Protein AF-A0A536ZUT6-F1 (afdb_monomer_lite)

pLDDT: mean 82.97, std 18.1, range [35.94, 98.44]

Structure (mmCIF, N/CA/C/O backbone):
data_AF-A0A536ZUT6-F1
#
_entry.id   AF-A0A536ZUT6-F1
#
loop_
_atom_site.group_PDB
_atom_site.id
_atom_site.type_symbol
_atom_site.label_atom_id
_atom_site.label_alt_id
_atom_site.label_comp_id
_atom_site.label_asym_id
_atom_site.label_entity_id
_atom_site.label_seq_id
_atom_site.pdbx_PDB_ins_code
_atom_site.Cartn_x
_atom_site.Cartn_y
_atom_site.Cartn_z
_atom_site.occupancy
_atom_site.B_iso_or_equiv
_atom_site.auth_seq_id
_atom_site.auth_comp_id
_atom_site.auth_asym_id
_atom_site.auth_atom_id
_atom_site.pdbx_PDB_model_num
ATOM 1 N N . MET A 1 1 ? -33.417 29.652 82.026 1.00 40.56 1 MET A N 1
ATOM 2 C CA . MET A 1 1 ? -33.924 29.089 80.755 1.00 40.56 1 MET A CA 1
ATOM 3 C C . MET A 1 1 ? -32.922 29.479 79.679 1.00 40.56 1 MET A C 1
ATOM 5 O O . MET A 1 1 ? -32.843 30.653 79.352 1.00 40.56 1 MET A O 1
ATOM 9 N N . ASN A 1 2 ? -32.072 28.545 79.244 1.00 35.94 2 ASN A N 1
ATOM 10 C CA . ASN A 1 2 ? -30.923 28.836 78.378 1.00 35.94 2 ASN A CA 1
ATOM 11 C C . ASN A 1 2 ? -31.275 28.498 76.923 1.00 35.94 2 ASN A C 1
ATOM 13 O O . ASN A 1 2 ? -31.434 27.325 76.589 1.00 35.94 2 ASN A O 1
ATOM 17 N N . PHE A 1 3 ? -31.395 29.515 76.069 1.00 46.28 3 PHE A N 1
ATOM 18 C CA . PHE A 1 3 ? -31.602 29.349 74.630 1.00 46.28 3 PHE A CA 1
ATOM 19 C C . PHE A 1 3 ? -30.267 29.008 73.953 1.00 46.28 3 PHE A C 1
ATOM 21 O O . PHE A 1 3 ? -29.316 29.784 74.008 1.00 46.28 3 PHE A O 1
ATOM 28 N N . ARG A 1 4 ? -30.178 27.823 73.340 1.00 57.19 4 ARG A N 1
ATOM 29 C CA . ARG A 1 4 ? -29.012 27.383 72.560 1.00 57.19 4 ARG A CA 1
ATOM 30 C C . ARG A 1 4 ? -29.260 27.697 71.083 1.00 57.19 4 ARG A C 1
ATOM 32 O O . ARG A 1 4 ? -30.050 27.012 70.443 1.00 57.19 4 ARG A O 1
ATOM 39 N N . ASN A 1 5 ? -28.571 28.707 70.553 1.00 48.22 5 ASN A N 1
ATOM 40 C CA . ASN A 1 5 ? -28.456 28.944 69.112 1.00 48.22 5 ASN A CA 1
ATOM 41 C C . ASN A 1 5 ? -27.698 27.783 68.450 1.00 48.22 5 ASN A C 1
ATOM 43 O O . ASN A 1 5 ? -26.582 27.463 68.859 1.00 48.22 5 ASN A O 1
ATOM 47 N N . SER A 1 6 ? -28.257 27.203 67.390 1.00 50.47 6 SER A N 1
ATOM 48 C CA . SER A 1 6 ? -27.516 26.355 66.454 1.00 50.47 6 SER A CA 1
ATOM 49 C C . SER A 1 6 ? -27.911 26.748 65.032 1.00 50.47 6 SER A C 1
ATOM 51 O O . SER A 1 6 ? -29.009 26.453 64.570 1.00 50.47 6 SER A O 1
ATOM 53 N N . LEU A 1 7 ? -27.027 27.504 64.377 1.00 48.59 7 LEU A N 1
ATOM 54 C CA . LEU A 1 7 ? -27.105 27.823 62.954 1.00 48.59 7 LEU A CA 1
ATOM 55 C C . LEU A 1 7 ? -26.695 26.565 62.179 1.00 48.59 7 LEU A C 1
ATOM 57 O O . LEU A 1 7 ? -25.536 26.155 62.228 1.00 48.59 7 LEU A O 1
ATOM 61 N N . GLY A 1 8 ? -27.651 25.932 61.501 1.00 43.44 8 GLY A N 1
ATOM 62 C CA . GLY A 1 8 ? -27.381 24.819 60.597 1.00 43.44 8 GLY A CA 1
ATOM 63 C C . GLY A 1 8 ? -26.665 25.321 59.345 1.00 43.44 8 GLY A C 1
ATOM 64 O O . GLY A 1 8 ? -27.250 26.046 58.546 1.00 43.44 8 GLY A O 1
ATOM 65 N N . ILE A 1 9 ? -25.400 24.943 59.167 1.00 53.16 9 ILE A N 1
ATOM 66 C CA . ILE A 1 9 ? -24.692 25.129 57.899 1.00 53.16 9 ILE A CA 1
ATOM 67 C C . ILE A 1 9 ? -25.157 24.012 56.961 1.00 53.16 9 ILE A C 1
ATOM 69 O O . ILE A 1 9 ? -24.849 22.842 57.181 1.00 53.16 9 ILE A O 1
ATOM 73 N N . LEU A 1 10 ? -25.915 24.366 55.921 1.00 42.84 10 LEU A N 1
ATOM 74 C CA . LEU A 1 10 ? -26.260 23.451 54.838 1.00 42.84 10 LEU A CA 1
ATOM 75 C C . LEU A 1 10 ? -25.086 23.417 53.850 1.00 42.84 10 LEU A C 1
ATOM 77 O O . LEU A 1 10 ? -24.917 24.326 53.040 1.00 42.84 10 LEU A O 1
ATOM 81 N N . ALA A 1 11 ? -24.241 22.391 53.936 1.00 49.94 11 ALA A N 1
ATOM 82 C CA . ALA A 1 11 ? -23.219 22.148 52.926 1.00 49.94 11 ALA A CA 1
ATOM 83 C C . ALA A 1 11 ? -23.894 21.596 51.659 1.00 49.94 11 ALA A C 1
ATOM 85 O O . ALA A 1 11 ? -24.383 20.467 51.651 1.00 49.94 11 ALA A O 1
ATOM 86 N N . ILE A 1 12 ? -23.935 22.387 50.584 1.00 53.88 12 ILE A N 1
ATOM 87 C CA . ILE A 1 12 ? -24.284 21.882 49.253 1.00 53.88 12 ILE A CA 1
ATOM 88 C C . ILE A 1 12 ? -23.078 21.077 48.765 1.00 53.88 12 ILE A C 1
ATOM 90 O O . ILE A 1 12 ? -22.062 21.642 48.363 1.00 53.88 12 ILE A O 1
ATOM 94 N N . ALA A 1 13 ? -23.169 19.751 48.832 1.00 55.47 13 ALA A N 1
ATOM 95 C CA . ALA A 1 13 ? -22.196 18.875 48.198 1.00 55.47 13 ALA A CA 1
ATOM 96 C C . ALA A 1 13 ? -22.395 18.949 46.676 1.00 55.47 13 ALA A C 1
ATOM 98 O O . ALA A 1 13 ? -23.303 18.331 46.125 1.00 55.47 13 ALA A O 1
ATOM 99 N N . VAL A 1 14 ? -21.557 19.724 45.986 1.00 67.12 14 VAL A N 1
ATOM 100 C CA . VAL A 1 14 ? -21.429 19.626 44.528 1.00 67.12 14 VAL A CA 1
ATOM 101 C C . VAL A 1 14 ? -20.716 18.309 44.237 1.00 67.12 14 VAL A C 1
ATOM 103 O O . VAL A 1 14 ? -19.511 18.184 44.449 1.00 67.12 14 VAL A O 1
ATOM 106 N N . THR A 1 15 ? -21.453 17.295 43.791 1.00 68.31 15 THR A N 1
ATOM 107 C CA . THR A 1 15 ? -20.846 16.052 43.313 1.00 68.31 15 THR A CA 1
ATOM 108 C C . THR A 1 15 ? -20.256 16.307 41.929 1.00 68.31 15 THR A C 1
ATOM 110 O O . THR A 1 15 ? -20.986 16.392 40.942 1.00 68.31 15 THR A O 1
ATOM 113 N N . LEU A 1 16 ? -18.934 16.449 41.848 1.00 68.00 16 LEU A N 1
ATOM 114 C CA . LEU A 1 16 ? -18.206 16.440 40.583 1.00 68.00 16 LEU A CA 1
ATOM 115 C C . LEU A 1 16 ? -18.276 15.018 40.004 1.00 68.00 16 LEU A C 1
ATOM 117 O O . LEU A 1 16 ? -17.521 14.142 40.420 1.00 68.00 16 LEU A O 1
ATOM 121 N N . ALA A 1 17 ? -19.208 14.761 39.085 1.00 73.69 17 ALA A N 1
ATOM 122 C CA . ALA A 1 17 ? -19.180 13.521 38.317 1.00 73.69 17 ALA A CA 1
ATOM 123 C C . ALA A 1 17 ? -17.936 13.542 37.406 1.00 73.69 17 ALA A C 1
ATOM 125 O O . ALA A 1 17 ? -17.706 14.553 36.734 1.00 73.69 17 ALA A O 1
ATOM 126 N N . PRO A 1 18 ? -17.118 12.477 37.368 1.00 71.00 18 PRO A N 1
ATOM 127 C CA . PRO A 1 18 ? -16.003 12.414 36.436 1.00 71.00 18 PRO A CA 1
ATOM 128 C C . PRO A 1 18 ? -16.553 12.424 35.007 1.00 71.00 18 PRO A C 1
ATOM 130 O O . PRO A 1 18 ? -17.380 11.589 34.640 1.00 71.00 18 PRO A O 1
ATOM 133 N N . LEU A 1 19 ? -16.098 13.385 34.202 1.00 67.62 19 LEU A N 1
ATOM 134 C CA . LEU A 1 19 ? -16.325 13.360 32.760 1.00 67.62 19 LEU A CA 1
ATOM 135 C C . LEU A 1 19 ? -15.690 12.070 32.216 1.00 67.62 19 LEU A C 1
ATOM 137 O O . LEU A 1 19 ? -14.629 11.680 32.718 1.00 67.62 19 LEU A O 1
ATOM 141 N N . PRO A 1 20 ? -16.308 11.385 31.236 1.00 68.19 20 PRO A N 1
ATOM 142 C CA . PRO A 1 20 ? -15.721 10.182 30.663 1.00 68.19 20 PRO A CA 1
ATOM 143 C C . PRO A 1 20 ? -14.299 10.517 30.214 1.00 68.19 20 PRO A C 1
ATOM 145 O O . PRO A 1 20 ? -14.087 11.454 29.443 1.00 68.19 20 PRO A O 1
ATOM 148 N N . ALA A 1 21 ? -13.319 9.795 30.758 1.00 71.06 21 ALA A N 1
ATOM 149 C CA . ALA A 1 21 ? -11.937 9.957 30.350 1.00 71.06 21 ALA A CA 1
ATOM 150 C C . ALA A 1 21 ? -11.883 9.750 28.834 1.00 71.06 21 ALA A C 1
ATOM 152 O O . ALA A 1 21 ? -12.326 8.714 28.334 1.00 71.06 21 ALA A O 1
ATOM 153 N N . ASN A 1 22 ? -11.386 10.747 28.100 1.00 71.50 22 ASN A N 1
ATOM 154 C CA . ASN A 1 22 ? -11.123 10.591 26.677 1.00 71.50 22 ASN A CA 1
ATOM 155 C C . ASN A 1 22 ? -10.179 9.396 26.531 1.00 71.50 22 ASN A C 1
ATOM 157 O O . ASN A 1 22 ? -9.050 9.442 27.022 1.00 71.50 22 ASN A O 1
ATOM 161 N N . ALA A 1 23 ? -10.658 8.308 25.926 1.00 71.94 23 ALA A N 1
ATOM 162 C CA . ALA A 1 23 ? -9.826 7.145 25.676 1.00 71.94 23 ALA A CA 1
ATOM 163 C C . ALA A 1 23 ? -8.622 7.603 24.846 1.00 71.94 23 ALA A C 1
ATOM 165 O O . ALA A 1 23 ? -8.786 8.138 23.747 1.00 71.94 23 ALA A O 1
ATOM 166 N N . VAL A 1 24 ? -7.414 7.436 25.387 1.00 78.56 24 VAL A N 1
ATOM 167 C CA . VAL A 1 24 ? -6.188 7.704 24.636 1.00 78.56 24 VAL A CA 1
ATOM 168 C C . VAL A 1 24 ? -6.129 6.671 23.513 1.00 78.56 24 VAL A C 1
ATOM 170 O O . VAL A 1 24 ? -5.905 5.488 23.755 1.00 78.56 24 VAL A O 1
ATOM 173 N N . GLN A 1 25 ? -6.395 7.113 22.287 1.00 80.12 25 GLN A N 1
ATOM 174 C CA . GLN A 1 25 ? -6.268 6.295 21.085 1.00 80.12 25 GLN A CA 1
ATOM 175 C C . GLN A 1 25 ? -4.784 5.994 20.842 1.00 80.12 25 GLN A C 1
ATOM 177 O O . GLN A 1 25 ? -4.002 6.903 20.567 1.00 80.12 25 GLN A O 1
ATOM 182 N N . ASN A 1 26 ? -4.397 4.723 20.954 1.00 83.06 26 ASN A N 1
ATOM 183 C CA . ASN A 1 26 ? -3.053 4.259 20.627 1.00 83.06 26 ASN A CA 1
ATOM 184 C C . ASN A 1 26 ? -3.077 3.610 19.239 1.00 83.06 26 ASN A C 1
ATOM 186 O O . ASN A 1 26 ? -3.601 2.508 19.082 1.00 83.06 26 ASN A O 1
ATOM 190 N N . TYR A 1 27 ? -2.526 4.293 18.236 1.00 80.44 27 TYR A N 1
ATOM 191 C CA . TYR A 1 27 ? -2.459 3.788 16.865 1.00 80.44 27 T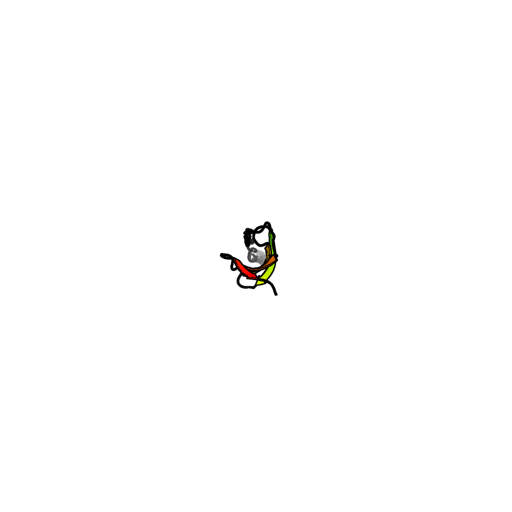YR A CA 1
ATOM 192 C C . TYR A 1 27 ? -1.060 3.271 16.545 1.00 80.44 27 TYR A C 1
ATOM 194 O O . TYR A 1 27 ? -0.061 3.928 16.832 1.00 80.44 27 TYR A O 1
ATOM 202 N N . VAL A 1 28 ? -0.996 2.119 15.881 1.00 83.44 28 VAL A N 1
ATOM 203 C CA . VAL A 1 28 ? 0.235 1.599 15.280 1.00 83.44 28 VAL A CA 1
ATOM 204 C C . VAL A 1 28 ? 0.104 1.726 13.770 1.00 83.44 28 VAL A C 1
ATOM 206 O O . VAL A 1 28 ? -0.853 1.223 13.183 1.00 83.44 28 VAL A O 1
ATOM 209 N N . ALA A 1 29 ? 1.059 2.404 13.135 1.00 82.25 29 ALA A N 1
ATOM 210 C CA . ALA A 1 29 ? 1.127 2.453 11.682 1.00 82.25 29 ALA A CA 1
ATOM 211 C C . ALA A 1 29 ? 1.559 1.082 11.146 1.00 82.25 29 ALA A C 1
ATOM 213 O O . ALA A 1 29 ? 2.605 0.559 11.533 1.00 82.25 29 ALA A O 1
ATOM 214 N N . MET A 1 30 ? 0.756 0.508 10.251 1.00 81.69 30 MET A N 1
ATOM 215 C CA . MET A 1 30 ? 1.097 -0.724 9.548 1.00 81.69 30 MET A CA 1
ATOM 216 C C . MET A 1 30 ? 1.621 -0.411 8.143 1.00 81.69 30 MET A C 1
ATOM 218 O O . MET A 1 30 ? 1.030 0.423 7.451 1.00 81.69 30 MET A O 1
ATOM 222 N N . PRO A 1 31 ? 2.695 -1.080 7.690 1.00 84.06 31 PRO A N 1
ATOM 223 C CA . PRO A 1 31 ? 3.141 -0.963 6.310 1.00 84.06 31 PRO A CA 1
ATOM 224 C C . PRO A 1 31 ? 2.073 -1.511 5.353 1.00 84.06 31 PRO A C 1
ATOM 226 O O . PRO A 1 31 ? 1.457 -2.541 5.617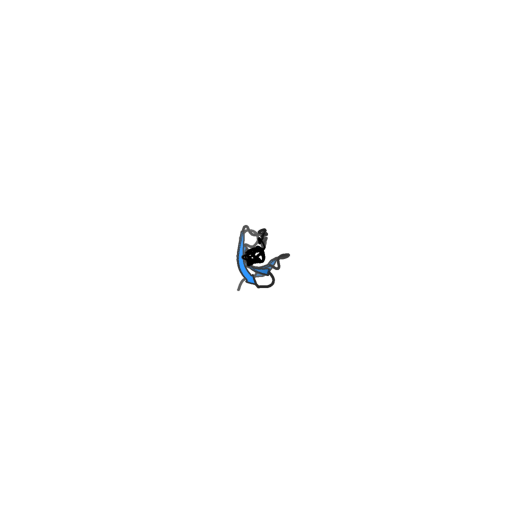 1.00 84.06 31 PRO A O 1
ATOM 229 N N . LEU A 1 32 ? 1.879 -0.828 4.222 1.00 84.88 32 LEU A N 1
ATOM 230 C CA . LEU A 1 32 ? 0.919 -1.224 3.183 1.00 84.88 32 LEU A CA 1
ATOM 231 C C . LEU A 1 32 ? 1.407 -2.410 2.334 1.00 84.88 32 LEU A C 1
ATOM 233 O O . LEU A 1 32 ? 0.605 -3.055 1.667 1.00 84.88 32 LEU A O 1
ATOM 237 N N . GLY A 1 33 ? 2.717 -2.669 2.316 1.00 90.38 33 GLY A N 1
ATOM 238 C CA . GLY A 1 33 ? 3.339 -3.533 1.312 1.00 90.38 33 GLY A CA 1
ATOM 239 C C . GLY A 1 33 ? 3.380 -2.868 -0.069 1.00 90.38 33 GLY A C 1
ATOM 240 O O . GLY A 1 33 ? 3.271 -1.645 -0.189 1.00 90.38 33 GLY A O 1
ATOM 241 N N . GLY A 1 34 ? 3.552 -3.669 -1.118 1.00 94.75 34 GLY A N 1
ATOM 242 C CA . GLY A 1 34 ? 3.600 -3.179 -2.493 1.00 94.75 34 GLY A CA 1
ATOM 243 C C . GLY A 1 34 ? 3.523 -4.299 -3.525 1.00 94.75 34 GLY A C 1
ATOM 244 O O . GLY A 1 34 ? 3.650 -5.478 -3.195 1.00 94.75 34 GLY A O 1
ATOM 245 N N . LEU A 1 35 ? 3.362 -3.915 -4.788 1.00 96.88 35 LEU A N 1
ATOM 246 C CA . LEU A 1 35 ? 3.291 -4.798 -5.961 1.00 96.88 35 LEU A CA 1
ATOM 247 C C . LEU A 1 35 ? 4.682 -5.200 -6.495 1.00 9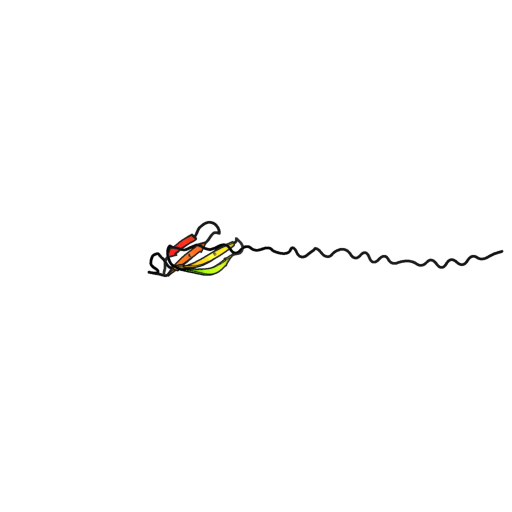6.88 35 LEU A C 1
ATOM 249 O O . LEU A 1 35 ? 4.871 -5.444 -7.687 1.00 96.88 35 LEU A O 1
ATOM 253 N N . GLY A 1 36 ? 5.676 -5.251 -5.606 1.00 95.69 36 GLY A N 1
ATOM 254 C CA . GLY A 1 36 ? 7.060 -5.615 -5.919 1.00 95.69 36 GLY A CA 1
ATOM 255 C C . GLY A 1 36 ? 7.987 -4.452 -6.290 1.00 95.69 36 GLY A C 1
ATOM 256 O O . GLY A 1 36 ? 9.167 -4.698 -6.526 1.00 95.69 36 GLY A O 1
ATOM 257 N N . GLY A 1 37 ? 7.488 -3.215 -6.343 1.00 96.50 37 GLY A N 1
ATOM 258 C CA . GLY A 1 37 ? 8.310 -2.015 -6.516 1.00 96.50 37 GLY A CA 1
ATOM 259 C C . GLY A 1 37 ? 8.902 -1.480 -5.212 1.00 96.50 37 GLY A C 1
ATOM 260 O O . GLY A 1 37 ? 8.693 -2.031 -4.128 1.00 96.50 37 GLY A O 1
ATOM 261 N N . SER A 1 38 ? 9.635 -0.377 -5.323 1.00 96.19 38 SER A N 1
ATOM 262 C CA . SER A 1 38 ? 10.348 0.259 -4.213 1.00 96.19 38 SER A CA 1
ATOM 263 C C . SER A 1 38 ? 9.433 1.030 -3.264 1.00 96.19 38 SER A C 1
ATOM 265 O O . SER A 1 38 ? 9.753 1.162 -2.081 1.00 96.19 38 SER A O 1
ATOM 267 N N . THR A 1 39 ? 8.299 1.545 -3.754 1.00 95.75 39 THR A N 1
ATOM 268 C CA . THR A 1 39 ? 7.392 2.372 -2.949 1.00 95.75 39 THR A CA 1
ATOM 269 C C . THR A 1 39 ? 5.913 2.153 -3.274 1.00 95.75 39 THR A C 1
ATOM 271 O O . THR A 1 39 ? 5.530 1.721 -4.366 1.00 95.75 39 THR A O 1
ATOM 274 N N . SER A 1 40 ? 5.069 2.493 -2.302 1.00 96.50 40 SER A N 1
ATOM 275 C CA . SER A 1 40 ? 3.619 2.603 -2.441 1.00 96.50 40 SER A CA 1
ATOM 276 C C . SER A 1 40 ? 3.111 3.810 -1.651 1.00 96.50 40 SER A C 1
ATOM 278 O O . SER A 1 40 ? 3.746 4.258 -0.692 1.00 96.50 40 SER A O 1
ATOM 280 N N . TYR A 1 41 ? 1.978 4.369 -2.068 1.00 95.44 41 TYR A N 1
ATOM 281 C CA . TYR A 1 4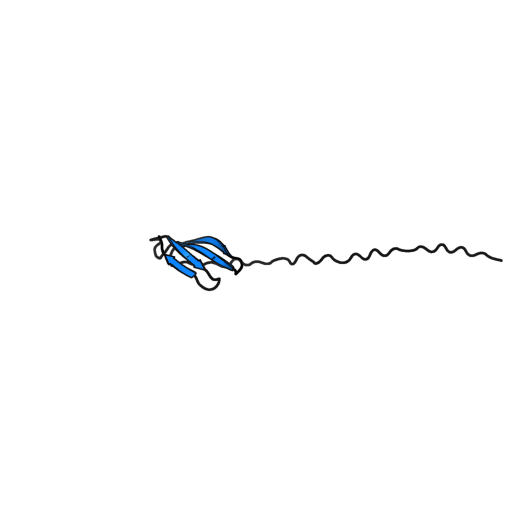1 ? 1.350 5.515 -1.415 1.00 95.44 41 TYR A CA 1
ATOM 282 C C . TYR A 1 41 ? -0.170 5.359 -1.388 1.00 95.44 41 TYR A C 1
ATOM 284 O O . TYR A 1 41 ? -0.788 4.976 -2.379 1.00 95.44 41 TYR A O 1
ATOM 292 N N . GLY A 1 42 ? -0.778 5.657 -0.239 1.00 95.00 42 GLY A N 1
ATOM 293 C CA . GLY A 1 42 ? -2.230 5.669 -0.068 1.00 95.00 42 GLY A CA 1
ATOM 294 C C . GLY A 1 42 ? -2.839 7.016 -0.461 1.00 95.00 42 GLY A C 1
ATOM 295 O O . GLY A 1 42 ? -2.268 8.062 -0.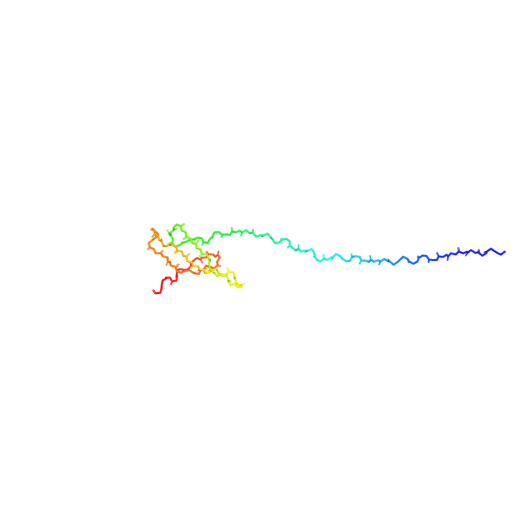169 1.00 95.00 42 GLY A O 1
ATOM 296 N N . VAL A 1 43 ? -4.011 6.987 -1.093 1.00 96.88 43 VAL A N 1
ATOM 297 C CA . VAL A 1 43 ? -4.782 8.176 -1.507 1.00 96.88 43 VAL A CA 1
ATOM 298 C C . VAL A 1 43 ? -6.190 8.218 -0.914 1.00 96.88 43 VAL A C 1
ATOM 300 O O . VAL A 1 43 ? -6.790 9.285 -0.843 1.00 96.88 43 VAL A O 1
ATOM 303 N N . GLY A 1 44 ? -6.730 7.081 -0.473 1.00 95.81 44 GLY A N 1
ATOM 304 C CA . GLY A 1 44 ? -8.071 7.009 0.100 1.00 95.81 44 GLY A CA 1
ATOM 305 C C . GLY A 1 44 ? -8.164 5.966 1.199 1.00 95.81 44 GLY A C 1
ATOM 306 O O . GLY A 1 44 ? -7.485 4.948 1.137 1.00 95.81 44 GLY A O 1
ATOM 307 N N . LEU A 1 45 ? -9.019 6.223 2.187 1.00 93.88 45 LEU A N 1
ATOM 308 C CA . LEU A 1 45 ? -9.367 5.309 3.273 1.00 93.88 45 LEU A CA 1
ATOM 309 C C . LEU A 1 45 ? -10.884 5.354 3.469 1.00 93.88 45 LEU A C 1
ATOM 311 O O . LEU A 1 45 ? -11.453 6.438 3.596 1.00 93.88 45 LEU A O 1
ATOM 315 N N . ASN A 1 46 ? -11.546 4.198 3.481 1.00 93.06 46 ASN A N 1
ATOM 316 C CA . ASN A 1 46 ? -12.986 4.124 3.740 1.00 93.06 46 ASN A CA 1
ATOM 317 C C . ASN A 1 46 ? -13.306 3.733 5.197 1.00 93.06 46 ASN A C 1
ATOM 319 O O . ASN A 1 46 ? -12.432 3.320 5.958 1.00 93.06 46 ASN A O 1
ATOM 323 N N . ALA A 1 47 ? -14.584 3.836 5.580 1.00 95.44 47 ALA A N 1
ATOM 324 C CA . ALA A 1 47 ? -15.056 3.601 6.951 1.00 95.44 47 ALA A CA 1
ATOM 325 C C . ALA A 1 47 ? -14.837 2.167 7.471 1.00 95.44 47 ALA A C 1
ATOM 327 O O . ALA A 1 47 ? -14.848 1.949 8.678 1.00 95.44 47 ALA A O 1
ATOM 328 N N . ILE A 1 48 ? -14.632 1.197 6.575 1.00 93.12 48 ILE A N 1
ATOM 329 C CA . ILE A 1 48 ? -14.331 -0.196 6.935 1.00 93.12 48 ILE A CA 1
ATOM 330 C C . ILE A 1 48 ? -12.821 -0.490 6.925 1.00 93.12 48 ILE A C 1
ATOM 332 O O . ILE A 1 48 ? -12.425 -1.652 6.955 1.00 93.12 48 ILE A O 1
ATOM 336 N N . GLY A 1 49 ? -11.976 0.546 6.873 1.00 90.62 49 GLY A N 1
ATOM 337 C CA . GLY A 1 49 ? -10.524 0.425 7.022 1.00 90.62 49 GLY A CA 1
ATOM 338 C C . GLY A 1 49 ? -9.775 0.011 5.755 1.00 90.62 49 GLY A C 1
ATOM 339 O O . GLY A 1 49 ? -8.643 -0.457 5.845 1.00 90.62 49 GLY A O 1
ATOM 340 N N . GLN A 1 50 ? -10.382 0.151 4.574 1.00 94.12 50 GLN A N 1
ATOM 341 C CA . GLN A 1 50 ? -9.722 -0.196 3.314 1.00 94.12 50 GLN A CA 1
ATOM 342 C C . GLN A 1 50 ? -9.042 1.015 2.706 1.00 94.12 50 GLN A C 1
ATOM 344 O O . GLN A 1 50 ? -9.666 2.069 2.565 1.00 94.12 50 GLN A O 1
ATOM 349 N N . THR A 1 51 ? -7.802 0.819 2.275 1.00 95.19 51 THR A N 1
ATOM 350 C CA . THR A 1 51 ? -6.972 1.866 1.684 1.00 95.19 51 THR A CA 1
ATOM 351 C C . THR A 1 51 ? -6.880 1.674 0.175 1.00 95.19 51 THR A C 1
ATOM 353 O O . THR A 1 51 ? -6.711 0.551 -0.292 1.00 95.19 51 THR A O 1
ATOM 356 N N . THR A 1 52 ? -6.959 2.743 -0.604 1.00 97.12 52 THR A N 1
ATOM 357 C CA . THR A 1 52 ? -6.617 2.745 -2.035 1.00 97.12 52 THR A CA 1
ATOM 358 C C . THR A 1 52 ? -5.385 3.598 -2.272 1.00 97.12 52 THR A C 1
ATOM 360 O O . THR A 1 52 ? -5.047 4.441 -1.439 1.00 97.12 52 THR A O 1
ATOM 363 N N . GLY A 1 53 ? -4.695 3.388 -3.388 1.00 97.44 53 GLY A N 1
ATOM 364 C CA . GLY A 1 53 ? -3.427 4.059 -3.639 1.00 97.44 53 GLY A CA 1
ATOM 365 C C . GLY A 1 53 ? -2.760 3.656 -4.939 1.00 97.44 53 GLY A C 1
ATOM 366 O O . GLY A 1 53 ? -3.350 2.942 -5.749 1.00 97.44 53 GLY A O 1
ATOM 367 N N . GLY A 1 54 ? -1.523 4.118 -5.103 1.00 98.00 54 GLY A N 1
ATOM 368 C CA . GLY A 1 54 ? -0.615 3.688 -6.159 1.00 98.00 54 GLY A CA 1
ATOM 369 C C . GLY A 1 54 ? 0.549 2.887 -5.581 1.00 98.00 54 GLY A C 1
ATOM 370 O O . GLY A 1 54 ? 1.082 3.231 -4.525 1.00 98.00 54 GLY A O 1
ATOM 371 N N . SER A 1 55 ? 0.953 1.821 -6.262 1.00 98.31 55 SER A N 1
ATOM 372 C CA . SER A 1 55 ? 2.168 1.068 -5.943 1.00 98.31 55 SER A CA 1
ATOM 373 C C . SER A 1 55 ? 3.005 0.906 -7.194 1.00 98.31 55 SER A C 1
ATOM 375 O O . SER A 1 55 ? 2.474 0.575 -8.256 1.00 98.31 55 SER A O 1
ATOM 377 N N . PHE A 1 56 ? 4.317 1.076 -7.054 1.00 98.31 56 PHE A N 1
ATOM 378 C CA . PHE A 1 56 ? 5.229 0.655 -8.105 1.00 98.31 56 PHE A CA 1
ATOM 379 C C . PHE A 1 56 ? 5.189 -0.870 -8.242 1.00 98.31 56 PHE A C 1
ATOM 381 O O . PHE A 1 56 ? 5.096 -1.596 -7.241 1.00 98.31 56 PHE A O 1
ATOM 388 N N . THR A 1 57 ? 5.222 -1.340 -9.484 1.00 98.12 57 THR A N 1
ATOM 389 C CA . THR A 1 57 ? 5.386 -2.754 -9.825 1.00 98.12 57 THR A CA 1
ATOM 390 C C . THR A 1 57 ? 6.854 -3.160 -9.726 1.00 98.12 57 THR A C 1
ATOM 392 O O . THR A 1 57 ? 7.737 -2.314 -9.582 1.00 98.12 57 THR A O 1
ATOM 395 N N . ALA A 1 58 ? 7.133 -4.458 -9.852 1.00 98.06 58 ALA A N 1
ATOM 396 C CA . ALA A 1 58 ? 8.494 -4.987 -9.886 1.00 98.06 58 ALA A CA 1
ATOM 397 C C . ALA A 1 58 ? 9.433 -4.183 -10.809 1.00 98.06 58 ALA A C 1
ATOM 399 O O . ALA A 1 58 ? 9.094 -3.885 -11.956 1.00 98.06 58 ALA A O 1
ATOM 400 N N . GLY A 1 59 ? 10.613 -3.836 -10.283 1.00 97.62 59 GLY A N 1
ATOM 401 C CA . GLY A 1 59 ? 11.625 -3.049 -10.997 1.00 97.62 59 GLY A CA 1
ATOM 402 C C . GLY A 1 59 ? 11.249 -1.584 -11.238 1.00 97.62 59 GLY A C 1
ATOM 403 O O . GLY A 1 59 ? 11.868 -0.946 -12.082 1.00 97.62 59 GLY A O 1
ATOM 404 N N . ASP A 1 60 ? 10.231 -1.073 -10.541 1.00 97.56 60 ASP A N 1
ATOM 405 C CA . ASP A 1 60 ? 9.684 0.280 -10.701 1.00 97.56 60 ASP A CA 1
ATOM 406 C C . ASP A 1 60 ? 9.219 0.590 -12.135 1.00 97.56 60 ASP A C 1
ATOM 408 O O . ASP A 1 60 ? 9.194 1.740 -12.570 1.00 97.56 60 ASP A O 1
ATOM 412 N N . ALA A 1 61 ? 8.820 -0.452 -12.872 1.00 97.62 61 ALA A N 1
ATOM 413 C CA . ALA A 1 61 ? 8.477 -0.365 -14.290 1.00 97.62 61 ALA A CA 1
ATOM 414 C C . ALA A 1 61 ? 7.190 0.432 -14.568 1.00 97.62 61 ALA A C 1
ATOM 416 O O . ALA A 1 61 ? 7.073 1.075 -15.611 1.00 97.62 61 ALA A O 1
ATOM 417 N N . ALA A 1 62 ? 6.221 0.375 -13.655 1.00 97.94 62 ALA A N 1
ATOM 418 C CA . ALA A 1 62 ? 4.954 1.082 -13.754 1.00 97.94 62 ALA A CA 1
ATOM 419 C C . ALA A 1 62 ? 4.395 1.391 -12.363 1.00 97.94 62 ALA A C 1
ATOM 421 O O . ALA A 1 62 ? 4.791 0.785 -11.367 1.00 97.94 62 ALA A O 1
ATOM 422 N N . VAL A 1 63 ? 3.432 2.311 -12.308 1.00 98.19 63 VAL A N 1
ATOM 423 C CA . VAL A 1 63 ? 2.585 2.523 -11.131 1.00 98.19 63 VAL A CA 1
ATOM 424 C C . VAL A 1 63 ? 1.214 1.935 -11.425 1.00 98.19 63 VAL A C 1
ATOM 426 O O . VAL A 1 63 ? 0.560 2.351 -12.378 1.00 98.19 63 VAL A O 1
ATOM 429 N N . HIS A 1 64 ? 0.775 0.995 -10.596 1.00 98.44 64 HIS A N 1
ATOM 430 C CA . HIS A 1 64 ? -0.568 0.426 -10.651 1.00 98.44 64 HIS A CA 1
ATOM 431 C C . HIS A 1 64 ? -1.425 0.957 -9.503 1.00 98.44 64 HIS A C 1
ATOM 433 O O . HIS A 1 64 ? -0.931 1.187 -8.391 1.00 98.44 64 HIS A O 1
ATOM 439 N N . ALA A 1 65 ? -2.721 1.124 -9.762 1.00 98.25 65 ALA A N 1
ATOM 440 C CA . ALA A 1 65 ? -3.693 1.368 -8.710 1.00 98.25 65 ALA A CA 1
ATOM 441 C C . ALA A 1 65 ? -3.872 0.100 -7.863 1.00 98.25 65 ALA A C 1
ATOM 443 O O . ALA A 1 65 ? -3.865 -1.013 -8.384 1.00 98.25 65 ALA A O 1
ATOM 444 N N . PHE A 1 66 ? -4.079 0.256 -6.557 1.00 97.81 66 PHE A N 1
ATOM 445 C CA . PHE A 1 66 ? -4.373 -0.867 -5.669 1.00 97.81 66 PHE A CA 1
ATOM 446 C C . PHE A 1 66 ? -5.556 -0.591 -4.740 1.00 97.81 66 PHE A C 1
ATOM 448 O O . PHE A 1 66 ? -5.893 0.559 -4.432 1.00 97.81 66 PHE A O 1
ATOM 455 N N . ARG A 1 67 ? -6.122 -1.677 -4.203 1.00 96.94 67 ARG A N 1
ATOM 456 C CA . ARG A 1 67 ? -6.969 -1.666 -3.000 1.00 96.94 67 ARG A CA 1
ATOM 457 C C . ARG A 1 67 ? -6.399 -2.603 -1.938 1.00 96.94 67 ARG A C 1
ATOM 459 O O . ARG A 1 67 ? -6.114 -3.760 -2.218 1.00 96.94 67 ARG A O 1
ATOM 466 N N . HIS A 1 68 ? -6.276 -2.115 -0.710 1.00 96.00 68 HIS A N 1
ATOM 467 C CA . HIS A 1 68 ? -5.724 -2.827 0.434 1.00 96.00 68 HIS A CA 1
ATOM 468 C C . HIS A 1 68 ? -6.792 -3.034 1.511 1.00 96.00 68 HIS A C 1
ATOM 470 O O . HIS A 1 68 ? -7.454 -2.089 1.937 1.00 96.00 68 HIS A O 1
ATOM 476 N N . SER A 1 69 ? -6.959 -4.277 1.958 1.00 92.81 69 SER A N 1
ATOM 477 C CA . SER A 1 69 ? -7.979 -4.677 2.946 1.00 92.81 69 SER A CA 1
ATOM 478 C C . SER A 1 69 ? -7.494 -4.681 4.400 1.00 92.81 69 SER A C 1
ATOM 480 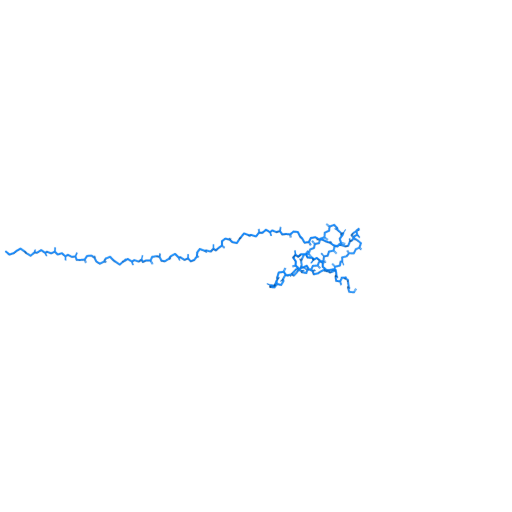O O . SER A 1 69 ? -8.226 -5.096 5.290 1.00 92.81 69 SER A O 1
ATOM 482 N N . GLY A 1 70 ? -6.245 -4.284 4.636 1.00 85.62 70 GLY A N 1
ATOM 483 C CA . GLY A 1 70 ? -5.543 -4.456 5.913 1.00 85.62 70 GLY A CA 1
ATOM 484 C C . GLY A 1 70 ? -4.733 -5.755 5.962 1.00 85.62 70 GLY A C 1
ATOM 485 O O . GLY A 1 70 ? -3.671 -5.774 6.571 1.00 85.62 70 GLY A O 1
ATOM 486 N N . ALA A 1 71 ? -5.181 -6.797 5.254 1.00 86.56 71 ALA A N 1
ATOM 487 C CA . ALA A 1 71 ? -4.484 -8.082 5.160 1.00 86.56 71 ALA A CA 1
ATOM 488 C C . ALA A 1 71 ? -3.823 -8.330 3.795 1.00 86.56 71 ALA A C 1
ATOM 490 O O . ALA A 1 71 ? -2.814 -9.024 3.720 1.00 86.56 71 ALA A O 1
ATOM 491 N N . ALA A 1 72 ? -4.402 -7.797 2.715 1.00 90.81 72 ALA A N 1
ATOM 492 C CA . ALA A 1 72 ? -3.932 -8.051 1.357 1.00 90.81 72 ALA A CA 1
ATOM 493 C C . ALA A 1 72 ? -4.099 -6.834 0.444 1.00 90.81 72 ALA A C 1
ATOM 495 O O . ALA A 1 72 ? -5.128 -6.145 0.505 1.00 90.81 72 ALA A O 1
ATOM 496 N N . MET A 1 73 ? -3.106 -6.639 -0.430 1.00 95.31 73 MET A N 1
ATOM 497 C CA . MET A 1 73 ? -3.119 -5.706 -1.555 1.00 95.31 73 MET A CA 1
ATOM 498 C C . MET A 1 73 ? -3.642 -6.409 -2.809 1.00 95.31 73 MET A C 1
ATOM 500 O O . MET A 1 73 ? -3.142 -7.467 -3.184 1.00 95.31 73 MET A O 1
ATOM 504 N N . VAL A 1 74 ? -4.637 -5.810 -3.459 1.00 96.88 74 VAL A N 1
ATOM 505 C CA . VAL A 1 74 ? -5.158 -6.236 -4.760 1.00 96.88 74 VAL A CA 1
ATOM 506 C C . VAL A 1 74 ? -4.723 -5.220 -5.803 1.00 96.88 74 VAL A C 1
ATOM 508 O O . VAL A 1 74 ? -5.021 -4.033 -5.657 1.00 96.88 74 VAL A O 1
ATOM 511 N N . ASP A 1 75 ? -4.035 -5.702 -6.834 1.00 97.62 75 ASP A N 1
ATOM 512 C CA . ASP A 1 75 ? -3.669 -4.927 -8.016 1.00 97.62 75 ASP A CA 1
ATOM 513 C C . ASP A 1 75 ? -4.914 -4.655 -8.877 1.00 97.62 75 ASP A C 1
ATOM 515 O O . ASP A 1 75 ? -5.663 -5.579 -9.203 1.00 97.62 75 ASP A O 1
ATOM 519 N N . LEU A 1 76 ? -5.154 -3.387 -9.206 1.00 97.69 76 LEU A N 1
ATOM 520 C CA . LEU A 1 76 ? -6.250 -2.931 -10.066 1.00 97.69 76 LEU A CA 1
ATOM 521 C C . LEU A 1 76 ? -5.757 -2.486 -11.453 1.00 97.69 76 LEU A C 1
ATOM 523 O O . LEU A 1 76 ? -6.585 -2.190 -12.312 1.00 97.69 76 LEU A O 1
ATOM 527 N N . GLY A 1 77 ? -4.440 -2.444 -11.676 1.00 97.50 77 GLY A N 1
ATOM 528 C CA . GLY A 1 77 ? -3.827 -2.061 -12.943 1.00 97.50 77 GLY A CA 1
ATOM 529 C C . GLY A 1 77 ? -3.857 -0.559 -13.233 1.00 97.50 77 GLY A C 1
ATOM 530 O O . GLY A 1 77 ? -3.859 0.285 -12.331 1.00 97.50 77 GLY A O 1
ATOM 531 N N . THR A 1 78 ? -3.838 -0.237 -14.523 1.00 96.12 78 THR A N 1
ATOM 532 C CA . THR A 1 78 ? -3.870 1.122 -15.082 1.00 96.12 78 THR A CA 1
ATOM 533 C C . THR A 1 78 ? -5.119 1.321 -15.951 1.00 96.12 78 THR A C 1
ATOM 535 O O . THR A 1 78 ? -5.841 0.362 -16.220 1.00 96.12 78 THR A O 1
ATOM 538 N N . LEU A 1 79 ? -5.375 2.565 -16.380 1.00 91.56 79 LEU A N 1
ATOM 539 C CA . LEU A 1 79 ? -6.413 2.902 -17.370 1.00 91.56 79 LEU A CA 1
ATOM 540 C C . LEU A 1 79 ? -5.947 2.644 -18.807 1.00 91.56 79 LEU A C 1
ATOM 542 O O . LEU A 1 79 ? -4.722 2.757 -19.045 1.00 91.56 79 LEU A O 1
#

Secondary structure (DSSP, 8-state):
----------------PPPPP-------PPP---BEEEEEEEEEE-TTS-EEEEEEEGGG--EEEEEE-SS-EEEEE--

Foldseek 3Di:
DDDDDDDDDDDPPPPPDDDPPPPPDDDDDDDQDAQQDDDWDWDDADPQGKTWTWGQHRPSPDIFIWIGNVVDIDTPGDD

Sequence (79 aa):
MNFRNSLGILAIAVTLAPLPANAVQNYVAMPLGGLGGSTSYGVGLNAIGQTTGGSFTAGDAAVHAFRHSGAAMVDLGTL

Radius of gyration: 30.79 Å; chains: 1; bounding box: 46×37×98 Å